Protein AF-A0A7X9HQF0-F1 (afdb_monomer)

Structure (mmCIF, N/CA/C/O backbone):
data_AF-A0A7X9HQF0-F1
#
_entry.id   AF-A0A7X9HQF0-F1
#
loop_
_atom_site.group_PDB
_atom_site.id
_atom_site.type_symbol
_atom_site.label_atom_id
_atom_site.label_alt_id
_atom_site.label_comp_id
_atom_site.label_asym_id
_atom_site.label_entity_id
_atom_site.label_seq_id
_atom_site.pdbx_PDB_ins_code
_atom_site.Cartn_x
_atom_site.Cartn_y
_atom_site.Cartn_z
_atom_site.occupancy
_atom_site.B_iso_or_equiv
_atom_site.auth_seq_id
_atom_site.auth_comp_id
_atom_site.auth_asym_id
_atom_site.auth_atom_id
_atom_site.pdbx_PDB_model_num
ATOM 1 N N . MET A 1 1 ? -1.095 -8.547 -22.368 1.00 55.81 1 MET A N 1
ATOM 2 C CA . MET A 1 1 ? -0.975 -8.713 -20.901 1.00 55.81 1 MET A CA 1
ATOM 3 C C . MET A 1 1 ? -2.344 -8.427 -20.295 1.00 55.81 1 MET A C 1
ATOM 5 O O . MET A 1 1 ? -2.977 -7.479 -20.740 1.00 55.81 1 MET A O 1
ATOM 9 N N . ARG A 1 2 ? -2.866 -9.273 -19.396 1.00 80.44 2 ARG A N 1
ATOM 10 C CA . ARG A 1 2 ? -4.197 -9.046 -18.798 1.00 80.44 2 ARG A CA 1
ATOM 11 C C . ARG A 1 2 ? -4.130 -7.831 -17.867 1.00 80.44 2 ARG A C 1
ATOM 13 O O . ARG A 1 2 ? -3.153 -7.689 -17.138 1.00 80.44 2 ARG A O 1
ATOM 20 N N . SER A 1 3 ? -5.146 -6.975 -17.890 1.00 87.50 3 SER A N 1
ATOM 21 C CA . SER A 1 3 ? -5.271 -5.879 -16.929 1.00 87.50 3 SER A CA 1
ATOM 22 C C . SER A 1 3 ? -5.510 -6.449 -15.529 1.00 87.50 3 SER A C 1
ATOM 24 O O . SER A 1 3 ? -6.436 -7.237 -15.334 1.00 87.50 3 SER A O 1
ATOM 26 N N . ILE A 1 4 ? -4.682 -6.061 -14.561 1.00 91.44 4 ILE A N 1
ATOM 27 C CA . ILE A 1 4 ? -4.870 -6.406 -13.148 1.00 91.44 4 ILE A CA 1
ATOM 28 C C . ILE A 1 4 ? -5.727 -5.315 -12.498 1.00 91.44 4 ILE A C 1
ATOM 30 O O . ILE A 1 4 ? -5.405 -4.132 -12.592 1.00 91.44 4 ILE A O 1
ATOM 34 N N . ASP A 1 5 ? -6.798 -5.705 -11.807 1.00 94.88 5 ASP A N 1
ATOM 35 C CA . ASP A 1 5 ? -7.597 -4.782 -10.996 1.00 94.88 5 ASP A CA 1
ATOM 36 C C . ASP A 1 5 ? -7.002 -4.654 -9.586 1.00 94.88 5 ASP A C 1
ATOM 38 O O . ASP A 1 5 ? -7.346 -5.394 -8.661 1.00 94.88 5 ASP A O 1
ATOM 42 N N . TYR A 1 6 ? -6.093 -3.697 -9.416 1.00 94.38 6 TYR A N 1
ATOM 43 C CA . TYR A 1 6 ? -5.428 -3.454 -8.135 1.00 94.38 6 TYR A CA 1
ATOM 44 C C . TYR A 1 6 ? -6.369 -2.980 -7.022 1.00 94.38 6 TYR A C 1
ATOM 46 O O . TYR A 1 6 ? -6.062 -3.181 -5.848 1.00 94.38 6 TYR A O 1
ATOM 54 N N . LYS A 1 7 ? -7.523 -2.384 -7.355 1.00 94.50 7 LYS A N 1
ATOM 55 C CA .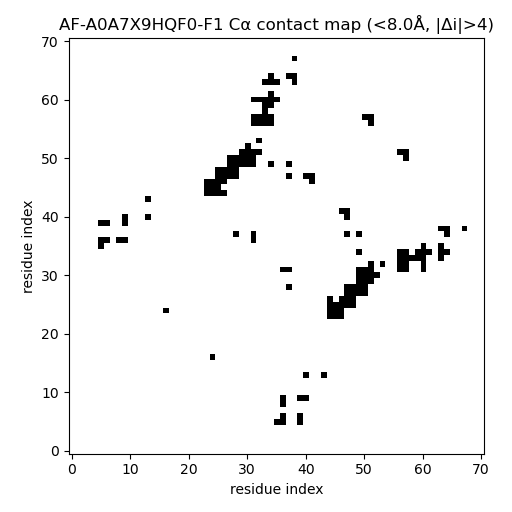 LYS A 1 7 ? -8.503 -1.971 -6.343 1.00 94.50 7 LYS A CA 1
ATOM 56 C C . LYS A 1 7 ? -9.156 -3.201 -5.722 1.00 94.50 7 LYS A C 1
ATOM 58 O O . LYS A 1 7 ? -9.175 -3.319 -4.499 1.00 94.50 7 LYS A O 1
ATOM 63 N N . LYS A 1 8 ? -9.610 -4.140 -6.558 1.00 96.12 8 LYS A N 1
ATOM 64 C CA . LYS A 1 8 ? -10.209 -5.399 -6.094 1.00 96.12 8 LYS A C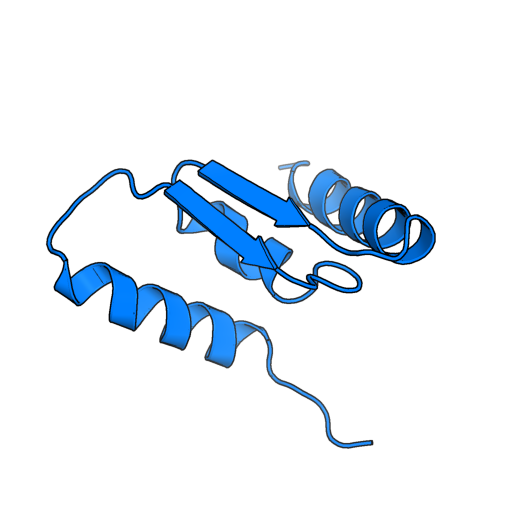A 1
ATOM 65 C C . LYS A 1 8 ? -9.246 -6.192 -5.207 1.00 96.12 8 LYS A C 1
ATOM 67 O O . LYS A 1 8 ? -9.652 -6.701 -4.166 1.00 96.12 8 LYS A O 1
ATOM 72 N N . TRP A 1 9 ? -7.970 -6.253 -5.586 1.00 96.62 9 TRP A N 1
ATOM 73 C CA . TRP A 1 9 ? -6.940 -6.907 -4.774 1.00 96.62 9 TRP A CA 1
ATOM 74 C C . TRP A 1 9 ? -6.700 -6.201 -3.437 1.00 96.62 9 TRP A C 1
ATOM 76 O O . TRP A 1 9 ? -6.675 -6.860 -2.402 1.00 96.62 9 TRP A O 1
ATOM 86 N N . ALA A 1 10 ? -6.587 -4.872 -3.428 1.00 95.62 10 ALA A N 1
ATOM 87 C CA . ALA A 1 10 ? -6.419 -4.102 -2.197 1.00 95.62 10 ALA A CA 1
ATOM 88 C C . ALA A 1 10 ? -7.614 -4.256 -1.237 1.00 95.62 10 ALA A C 1
ATOM 90 O O . ALA A 1 10 ? -7.428 -4.393 -0.026 1.00 95.62 10 ALA A O 1
ATOM 91 N N . ASP A 1 11 ? -8.840 -4.263 -1.767 1.00 95.69 11 ASP A N 1
ATOM 92 C CA . ASP A 1 11 ? -10.054 -4.499 -0.980 1.00 95.69 11 ASP A CA 1
ATOM 93 C C . ASP A 1 11 ? -10.071 -5.910 -0.381 1.00 95.69 11 ASP A C 1
ATOM 95 O O . ASP A 1 11 ? -10.388 -6.069 0.799 1.00 95.69 11 ASP A O 1
ATOM 99 N N . PHE A 1 12 ? -9.666 -6.918 -1.157 1.00 96.88 12 PHE A N 1
ATOM 100 C CA . PHE A 1 12 ? -9.548 -8.294 -0.682 1.00 96.88 12 PHE A CA 1
ATOM 101 C C . PHE A 1 12 ? -8.494 -8.439 0.426 1.00 96.88 12 PHE A C 1
ATOM 103 O O . PHE A 1 12 ? -8.809 -8.956 1.497 1.00 96.88 12 PHE A O 1
ATOM 110 N N . ILE A 1 13 ? -7.281 -7.913 0.233 1.00 95.25 13 ILE A N 1
ATOM 111 C CA . ILE A 1 13 ? -6.209 -7.950 1.245 1.00 95.25 13 ILE A CA 1
ATOM 112 C C . ILE A 1 13 ? -6.670 -7.283 2.546 1.00 95.25 13 ILE A C 1
ATOM 114 O O . ILE A 1 13 ? -6.494 -7.829 3.635 1.00 95.25 13 ILE A O 1
ATOM 118 N N . TYR A 1 14 ? -7.319 -6.122 2.447 1.00 94.50 14 TYR A N 1
ATOM 119 C CA . TYR A 1 14 ? -7.857 -5.443 3.622 1.00 94.50 14 TYR A CA 1
ATOM 120 C C . TYR A 1 14 ? -9.019 -6.203 4.273 1.00 94.50 14 TYR A C 1
ATOM 122 O O . TYR A 1 14 ? -9.207 -6.115 5.482 1.00 94.50 14 TYR A O 1
ATOM 130 N N . SER A 1 15 ? -9.810 -6.962 3.512 1.00 95.38 15 SER A N 1
ATOM 131 C CA . SER A 1 15 ? -10.872 -7.787 4.097 1.00 95.38 15 SER A CA 1
ATOM 132 C C . SER A 1 15 ? -10.316 -8.877 5.019 1.00 95.38 15 SER A C 1
ATOM 134 O O . SER A 1 15 ? -10.878 -9.081 6.091 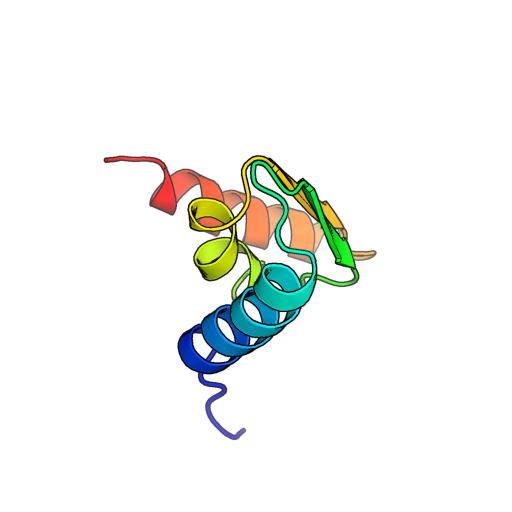1.00 95.38 15 SER A O 1
ATOM 136 N N . ILE A 1 16 ? -9.166 -9.467 4.675 1.00 95.31 16 ILE A N 1
ATOM 137 C CA . ILE A 1 16 ? -8.475 -10.458 5.515 1.00 95.31 16 ILE A CA 1
ATOM 138 C C . ILE A 1 16 ? -8.026 -9.815 6.831 1.00 95.31 16 ILE A C 1
ATOM 140 O O . ILE A 1 16 ? -8.202 -10.384 7.906 1.00 95.31 16 ILE A O 1
ATOM 144 N N . SER A 1 17 ? -7.499 -8.587 6.788 1.00 92.81 17 SER A N 1
ATOM 145 C CA . SER A 1 17 ? -7.027 -7.911 8.003 1.00 92.81 17 SER A CA 1
ATOM 146 C C . SER A 1 17 ? -8.152 -7.630 9.013 1.00 92.81 17 SER A C 1
ATOM 148 O O . SER A 1 17 ? -7.900 -7.596 10.220 1.00 92.81 17 SER A O 1
ATOM 150 N N . LYS A 1 18 ? -9.408 -7.503 8.554 1.00 90.19 18 LYS A N 1
ATOM 151 C CA . LYS A 1 18 ? -10.581 -7.322 9.430 1.00 90.19 18 LYS A CA 1
ATOM 152 C C . LYS A 1 18 ? -10.870 -8.533 10.316 1.00 90.19 18 LYS A C 1
ATOM 154 O O . LYS A 1 18 ? -11.446 -8.351 11.390 1.00 90.19 18 LYS A O 1
ATOM 159 N N . GLU A 1 19 ? -10.451 -9.736 9.925 1.00 94.25 19 GLU A N 1
ATOM 160 C CA . GLU A 1 19 ? -10.625 -10.950 10.737 1.00 94.25 19 GLU A CA 1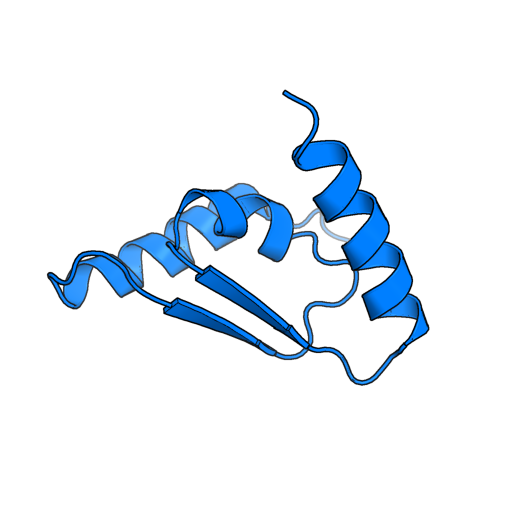
ATOM 161 C C . GLU A 1 19 ? -9.875 -10.859 12.072 1.00 94.25 19 GLU A C 1
ATOM 163 O O . GLU A 1 19 ? -10.307 -11.424 13.076 1.00 94.25 19 GLU A O 1
ATOM 168 N N . LEU A 1 20 ? -8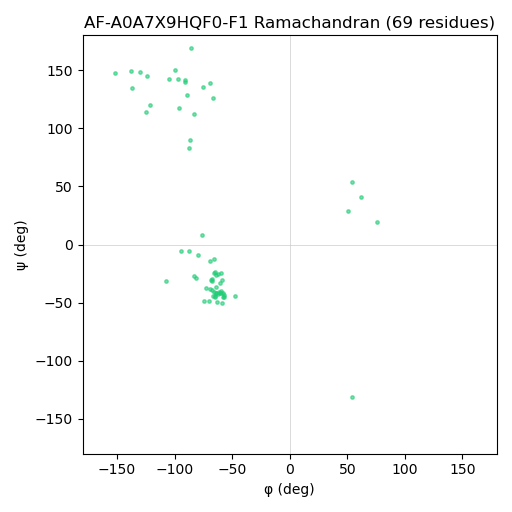.811 -10.052 12.120 1.00 92.50 20 LEU A N 1
ATOM 169 C CA . LEU A 1 20 ? -8.032 -9.805 13.331 1.00 92.50 20 LEU A CA 1
ATOM 170 C C . LEU A 1 20 ? -8.796 -8.985 14.383 1.00 92.50 20 LEU A C 1
ATOM 172 O O . LEU A 1 20 ? -8.341 -8.910 15.523 1.00 92.50 20 LEU A O 1
ATOM 176 N N . LYS A 1 21 ? -9.918 -8.338 14.018 1.00 91.69 21 LYS A N 1
ATOM 177 C CA . LYS A 1 21 ? -10.720 -7.444 14.883 1.00 91.69 21 LYS A CA 1
ATOM 178 C C . LYS A 1 21 ? -9.894 -6.362 15.599 1.00 91.69 21 LYS A C 1
ATOM 180 O O . LYS A 1 21 ? -10.264 -5.890 16.673 1.00 91.69 21 LYS A O 1
ATOM 185 N N . LYS A 1 22 ? -8.780 -5.947 14.994 1.00 89.94 22 LYS A N 1
ATOM 186 C CA . LYS A 1 22 ? -7.902 -4.882 15.486 1.00 89.94 22 LYS A CA 1
ATOM 187 C C . LYS A 1 22 ? -8.108 -3.617 14.664 1.00 89.94 22 LYS A C 1
ATOM 189 O O . LYS A 1 22 ? -8.304 -3.673 13.452 1.00 89.94 22 LYS A O 1
ATOM 194 N N . LYS A 1 23 ? -8.055 -2.474 15.340 1.00 85.44 23 LYS A N 1
ATOM 195 C CA . LYS A 1 23 ? -7.907 -1.167 14.690 1.00 85.44 23 LYS A CA 1
ATOM 196 C C . LYS A 1 23 ? -6.420 -0.904 14.463 1.00 85.44 23 LYS A C 1
ATOM 198 O O . LYS A 1 23 ? -5.596 -1.615 15.038 1.00 85.44 23 LYS A O 1
ATOM 203 N N . ASN A 1 24 ? -6.094 0.127 13.685 1.00 87.94 24 ASN A N 1
ATOM 204 C CA . ASN A 1 24 ? -4.743 0.693 13.705 1.00 87.94 24 ASN A CA 1
ATOM 205 C C . ASN A 1 24 ? -3.657 -0.308 13.275 1.00 87.94 24 ASN A C 1
ATOM 207 O O . ASN A 1 24 ? -2.594 -0.448 13.871 1.00 87.94 24 ASN A O 1
ATOM 211 N N . LEU A 1 25 ? -3.981 -1.093 12.244 1.00 92.50 25 LEU A N 1
ATOM 212 C CA . LEU A 1 25 ? -3.067 -2.094 11.717 1.00 92.50 25 LEU A CA 1
ATOM 213 C C . LEU A 1 25 ? -1.966 -1.420 10.901 1.00 92.50 25 LEU A C 1
ATOM 215 O O . LEU A 1 25 ? -2.234 -0.562 10.056 1.00 92.50 25 LEU A O 1
ATOM 219 N N . LEU A 1 26 ? -0.742 -1.878 11.142 1.00 94.12 26 LEU A N 1
ATOM 220 C CA . LEU A 1 26 ? 0.439 -1.550 10.359 1.00 94.12 26 LEU A CA 1
ATOM 221 C C . LEU A 1 26 ? 0.668 -2.674 9.346 1.00 94.12 26 LEU A C 1
ATOM 223 O O . LEU A 1 26 ? 0.463 -3.849 9.664 1.00 94.12 26 LEU A O 1
ATOM 227 N N . ALA A 1 27 ? 1.094 -2.324 8.140 1.00 95.06 27 ALA A N 1
ATOM 228 C CA . ALA A 1 27 ? 1.336 -3.280 7.068 1.00 95.06 27 ALA A CA 1
ATOM 229 C C . ALA A 1 27 ? 2.717 -3.080 6.432 1.00 95.06 27 ALA A C 1
ATOM 231 O O . ALA A 1 27 ? 3.224 -1.961 6.350 1.00 95.06 27 ALA A O 1
ATOM 232 N N . LEU A 1 28 ? 3.302 -4.185 5.964 1.00 96.69 28 LEU A N 1
ATOM 233 C CA . LEU A 1 28 ? 4.501 -4.218 5.131 1.00 96.69 28 LEU A CA 1
ATOM 234 C C . LEU A 1 28 ? 4.161 -4.928 3.818 1.00 96.69 28 LEU A C 1
ATOM 236 O O . LEU A 1 28 ? 3.772 -6.095 3.833 1.00 96.69 28 LEU A O 1
ATOM 240 N N . GLU A 1 29 ? 4.321 -4.235 2.696 1.00 96.44 29 GLU A N 1
ATOM 241 C CA . GLU A 1 29 ? 4.226 -4.823 1.359 1.00 96.44 29 GLU A CA 1
ATOM 242 C C . GLU A 1 29 ? 5.629 -5.167 0.851 1.00 96.44 29 GLU A C 1
ATOM 244 O O . GLU A 1 29 ? 6.470 -4.284 0.689 1.00 96.44 29 GLU A O 1
ATOM 249 N N . LEU A 1 30 ? 5.876 -6.454 0.608 1.00 97.94 30 LEU A N 1
ATOM 250 C CA . LEU A 1 30 ? 7.119 -6.946 0.018 1.00 97.94 30 LEU A CA 1
ATOM 251 C C . LEU A 1 30 ? 6.994 -6.998 -1.506 1.00 97.94 30 LEU A C 1
ATOM 253 O O . LEU A 1 30 ? 5.966 -7.440 -2.015 1.00 97.94 30 LEU A O 1
ATOM 257 N N . ALA A 1 31 ? 8.062 -6.616 -2.212 1.00 97.44 31 ALA A N 1
ATOM 258 C CA . ALA A 1 31 ? 8.105 -6.548 -3.676 1.00 97.44 31 ALA A CA 1
ATOM 259 C C . ALA A 1 31 ? 6.962 -5.694 -4.255 1.00 97.44 31 ALA A C 1
ATOM 261 O O . ALA A 1 31 ? 6.183 -6.142 -5.099 1.00 97.44 31 ALA A O 1
ATOM 262 N N . CYS A 1 32 ? 6.849 -4.452 -3.776 1.00 96.44 32 CYS A N 1
ATOM 263 C CA . CYS A 1 32 ? 5.752 -3.551 -4.129 1.00 96.44 32 CYS A CA 1
ATOM 264 C C . CYS A 1 32 ? 5.741 -3.129 -5.609 1.00 96.44 32 CYS A C 1
ATOM 266 O O . CYS A 1 32 ? 4.777 -2.504 -6.067 1.00 96.44 32 CYS A O 1
ATOM 268 N N . GLY A 1 33 ? 6.816 -3.394 -6.361 1.00 96.62 33 GLY A N 1
ATOM 269 C CA . GLY A 1 33 ? 6.991 -2.914 -7.723 1.00 96.62 33 GLY A CA 1
ATOM 270 C C . GLY A 1 33 ? 6.825 -1.397 -7.783 1.00 96.62 33 GLY A C 1
ATOM 271 O O . GLY A 1 33 ? 7.353 -0.656 -6.956 1.00 96.62 33 GLY A O 1
ATOM 272 N N . ASN A 1 34 ? 6.020 -0.918 -8.728 1.00 95.94 34 ASN A N 1
ATOM 273 C CA . ASN A 1 34 ? 5.709 0.506 -8.856 1.00 95.94 34 ASN A CA 1
ATOM 274 C C . ASN A 1 34 ? 4.702 1.035 -7.810 1.00 95.94 34 ASN A C 1
ATOM 276 O O . ASN A 1 34 ? 4.233 2.159 -7.952 1.00 95.94 34 ASN A O 1
ATOM 280 N N . GLY A 1 35 ? 4.314 0.254 -6.799 1.00 95.75 35 GLY A N 1
ATOM 281 C CA . GLY A 1 35 ? 3.412 0.700 -5.733 1.00 95.75 35 GLY A CA 1
ATOM 282 C C . GLY A 1 35 ? 1.936 0.803 -6.134 1.00 95.75 35 GLY A C 1
ATOM 283 O O . GLY A 1 35 ? 1.165 1.488 -5.458 1.00 95.75 35 GLY A O 1
ATOM 284 N N . ALA A 1 36 ? 1.504 0.143 -7.215 1.00 94.94 36 ALA A N 1
ATOM 285 C CA . ALA A 1 36 ? 0.108 0.194 -7.659 1.00 94.94 36 ALA A CA 1
ATOM 286 C C . ALA A 1 36 ? -0.891 -0.318 -6.600 1.00 94.94 36 ALA A C 1
ATOM 288 O O . ALA A 1 36 ? -1.955 0.284 -6.427 1.00 94.94 36 ALA A O 1
ATOM 289 N N . ILE A 1 37 ? -0.550 -1.394 -5.876 1.00 95.62 37 ILE A N 1
ATOM 290 C CA . ILE A 1 37 ? -1.351 -1.908 -4.751 1.00 95.62 37 ILE A CA 1
ATOM 291 C C . ILE A 1 37 ? -1.192 -1.002 -3.534 1.00 95.62 37 ILE A C 1
ATOM 293 O O . ILE A 1 37 ? -2.203 -0.559 -2.982 1.00 95.62 37 ILE A O 1
ATOM 297 N N . ALA A 1 38 ? 0.048 -0.664 -3.170 1.00 95.81 38 ALA A N 1
ATOM 298 C CA . ALA A 1 38 ? 0.359 0.231 -2.060 1.00 95.81 38 ALA A CA 1
ATOM 299 C C . ALA A 1 38 ? -0.478 1.515 -2.071 1.00 95.81 38 ALA A C 1
ATOM 301 O O . ALA A 1 38 ? -1.050 1.900 -1.053 1.00 95.81 38 ALA A O 1
ATOM 302 N N . ASN A 1 39 ? -0.631 2.145 -3.238 1.00 95.25 39 ASN A N 1
ATOM 303 C CA . ASN A 1 39 ? -1.426 3.362 -3.384 1.00 95.25 39 ASN A CA 1
ATOM 304 C C . ASN A 1 39 ? -2.908 3.168 -3.002 1.00 95.25 39 ASN A C 1
ATOM 306 O O . ASN A 1 39 ? -3.565 4.070 -2.487 1.00 95.25 39 ASN A O 1
ATOM 310 N N . LYS A 1 40 ? -3.463 1.976 -3.237 1.00 94.50 40 LYS A N 1
ATOM 311 C CA . LYS A 1 40 ? -4.837 1.639 -2.833 1.00 94.50 40 LYS A CA 1
ATOM 312 C C . LYS A 1 40 ? -4.923 1.238 -1.358 1.00 94.50 40 LYS A C 1
ATOM 314 O O . LYS A 1 40 ? -5.966 1.448 -0.738 1.00 94.50 40 LYS A O 1
ATOM 319 N N . LEU A 1 41 ? -3.850 0.674 -0.804 1.00 93.88 41 LEU A N 1
ATOM 320 C CA . LEU A 1 41 ? -3.770 0.222 0.585 1.00 93.88 41 LEU A CA 1
ATOM 321 C C . LEU A 1 41 ? -3.426 1.329 1.589 1.00 93.88 41 LEU A C 1
ATOM 323 O O . LEU A 1 41 ? -3.852 1.217 2.739 1.00 93.88 41 LEU A O 1
ATOM 327 N N . ASN A 1 42 ? -2.721 2.395 1.190 1.00 90.81 42 ASN A N 1
ATOM 328 C CA . ASN A 1 42 ? -2.221 3.405 2.137 1.00 90.81 42 ASN A CA 1
ATOM 329 C C . ASN A 1 42 ? -3.337 4.102 2.940 1.00 90.81 42 ASN A C 1
ATOM 331 O O . ASN A 1 42 ? -3.092 4.554 4.048 1.00 90.81 42 ASN A O 1
ATOM 335 N N . LYS A 1 43 ? -4.568 4.139 2.405 1.00 85.88 43 LYS A N 1
ATOM 336 C CA . LYS A 1 43 ? -5.738 4.758 3.054 1.00 85.88 43 LYS A CA 1
ATOM 337 C C . LYS A 1 43 ? -6.484 3.808 3.993 1.00 85.88 43 LYS A C 1
ATOM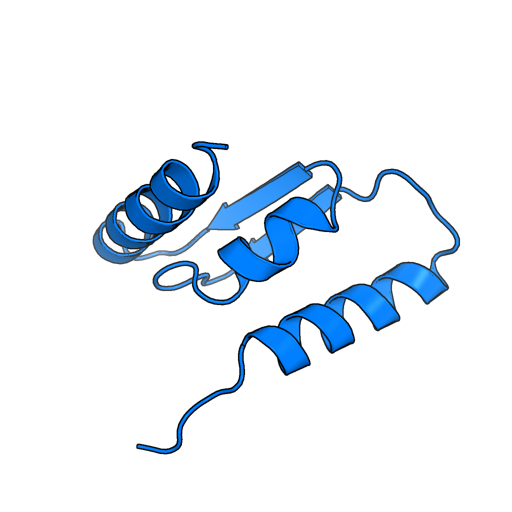 339 O O . LYS A 1 43 ? -7.476 4.199 4.601 1.00 85.88 43 LYS A O 1
ATOM 344 N N . LYS A 1 44 ? -6.090 2.534 4.030 1.00 90.62 44 LYS A N 1
ATOM 345 C CA . LYS A 1 44 ? -6.795 1.466 4.754 1.00 90.62 44 LYS A CA 1
ATOM 346 C C . LYS A 1 44 ? -6.047 1.017 6.008 1.00 90.62 44 LYS A C 1
ATOM 348 O O . LYS A 1 44 ? -6.683 0.606 6.976 1.00 90.62 44 LYS A O 1
ATOM 353 N N . PHE A 1 45 ? -4.721 1.084 5.974 1.00 92.62 45 PHE A N 1
ATOM 354 C CA . PHE A 1 45 ? -3.843 0.822 7.111 1.00 92.62 45 PHE A CA 1
ATOM 355 C C . PHE A 1 45 ? -3.403 2.144 7.740 1.00 92.62 45 PHE A C 1
ATOM 357 O O . PHE A 1 45 ? -3.306 3.147 7.042 1.00 92.62 45 PHE A O 1
ATOM 364 N N . GLU A 1 46 ? -3.145 2.154 9.048 1.00 92.44 46 GLU A N 1
ATOM 365 C CA . GLU A 1 46 ? -2.654 3.365 9.727 1.00 92.44 46 GLU A CA 1
ATOM 366 C C . GLU A 1 46 ? -1.245 3.719 9.254 1.00 92.44 46 GLU A C 1
ATOM 368 O O . GLU A 1 46 ? -0.922 4.881 9.027 1.00 92.44 46 GLU A O 1
ATOM 373 N N . TYR A 1 47 ? -0.424 2.690 9.053 1.00 93.00 47 TYR A N 1
ATOM 374 C CA . TYR A 1 47 ? 0.895 2.824 8.469 1.00 93.00 47 TYR A CA 1
ATOM 375 C C . TYR A 1 47 ? 1.132 1.704 7.465 1.00 93.00 47 TYR A C 1
ATOM 377 O O . TYR A 1 47 ? 0.869 0.532 7.747 1.00 93.00 47 TYR A O 1
ATOM 385 N N . LEU A 1 48 ? 1.664 2.067 6.303 1.00 94.88 48 LEU A N 1
ATOM 386 C CA . LEU A 1 48 ? 2.067 1.128 5.269 1.00 94.88 48 LEU A CA 1
ATOM 387 C C . LEU A 1 48 ? 3.532 1.379 4.917 1.00 94.88 48 LEU A C 1
ATOM 389 O O . LEU A 1 48 ? 3.874 2.422 4.361 1.00 94.88 48 LEU A O 1
ATOM 393 N N . CYS A 1 49 ? 4.381 0.403 5.219 1.00 96.06 49 CYS A N 1
ATOM 394 C CA . CYS A 1 49 ? 5.734 0.330 4.692 1.00 96.06 49 CYS A CA 1
ATOM 395 C C . CYS A 1 49 ? 5.718 -0.484 3.396 1.00 96.06 49 CYS A C 1
ATOM 397 O O . CYS A 1 49 ? 5.013 -1.488 3.296 1.00 96.06 49 CYS A O 1
ATOM 399 N N . ILE A 1 50 ? 6.508 -0.069 2.413 1.00 96.69 50 ILE A N 1
ATOM 400 C CA . ILE A 1 50 ? 6.678 -0.800 1.159 1.00 96.69 50 ILE A CA 1
ATOM 401 C C . ILE A 1 50 ? 8.154 -1.086 0.933 1.00 96.69 50 ILE A C 1
ATOM 403 O O . ILE A 1 50 ? 9.009 -0.266 1.276 1.00 96.69 50 ILE A O 1
ATOM 407 N N . SER A 1 51 ? 8.456 -2.236 0.346 1.00 97.38 51 SER A N 1
ATOM 408 C CA . SER A 1 51 ? 9.814 -2.598 -0.032 1.00 97.38 51 SER A CA 1
ATOM 409 C C . SER A 1 51 ? 9.852 -3.250 -1.405 1.00 97.38 51 SER A C 1
ATOM 411 O O . SER A 1 51 ? 8.927 -3.933 -1.835 1.00 97.38 51 SER A O 1
ATOM 413 N N . ASP A 1 52 ? 10.962 -3.040 -2.095 1.00 98.12 52 ASP A N 1
ATOM 414 C CA . ASP A 1 52 ? 11.300 -3.699 -3.342 1.00 98.12 52 ASP A CA 1
ATOM 415 C C . ASP A 1 52 ? 12.823 -3.759 -3.432 1.00 98.12 52 ASP A C 1
ATOM 417 O O . ASP A 1 52 ? 13.517 -2.869 -2.931 1.00 98.12 52 ASP A O 1
ATOM 421 N N . LEU A 1 53 ? 13.348 -4.810 -4.057 1.00 98.31 53 LEU A N 1
ATOM 422 C CA . LEU A 1 53 ? 14.784 -4.931 -4.289 1.00 98.31 53 LEU A CA 1
ATOM 423 C C . LEU A 1 53 ? 15.265 -3.884 -5.308 1.00 98.31 53 LEU A C 1
ATOM 425 O O . LEU A 1 53 ? 16.401 -3.414 -5.243 1.00 98.31 53 LEU A O 1
ATOM 429 N N . SER A 1 54 ? 14.403 -3.504 -6.252 1.00 98.06 54 SER A N 1
ATOM 430 C CA . SER A 1 54 ? 14.715 -2.525 -7.282 1.00 98.06 54 SER A CA 1
ATOM 431 C C . SER A 1 54 ? 14.521 -1.097 -6.773 1.00 98.06 54 SER A C 1
ATOM 433 O O . SER A 1 54 ? 13.402 -0.613 -6.595 1.00 98.06 54 SER A O 1
ATOM 435 N N . LEU A 1 55 ? 15.624 -0.353 -6.647 1.00 97.25 55 LEU A N 1
ATOM 436 C CA . LEU A 1 55 ? 15.584 1.083 -6.337 1.00 97.25 55 LEU A CA 1
ATOM 437 C C . LEU A 1 55 ? 14.791 1.891 -7.376 1.00 97.25 55 LEU A C 1
ATOM 439 O O . LEU A 1 55 ? 14.167 2.897 -7.038 1.00 97.25 55 LEU A O 1
ATOM 443 N N . GLN A 1 56 ? 14.784 1.447 -8.636 1.00 97.88 56 GLN A N 1
ATOM 444 C CA . GLN A 1 56 ? 13.995 2.079 -9.696 1.00 97.88 56 GLN A CA 1
ATOM 445 C C . GLN A 1 56 ? 12.493 1.928 -9.424 1.00 97.88 56 GLN A C 1
ATOM 447 O O . GLN A 1 56 ? 11.739 2.887 -9.595 1.00 97.88 56 GLN A O 1
ATOM 452 N N . MET A 1 57 ? 12.068 0.755 -8.947 1.00 97.69 57 MET A N 1
ATOM 453 C CA . MET A 1 57 ? 10.681 0.497 -8.555 1.00 97.69 57 MET A CA 1
ATOM 454 C C . MET A 1 57 ? 10.283 1.316 -7.327 1.00 97.69 57 MET A C 1
ATOM 456 O O . MET A 1 57 ? 9.260 1.996 -7.370 1.00 97.69 57 MET A O 1
ATOM 460 N N . ILE A 1 58 ? 11.141 1.386 -6.303 1.00 96.94 58 ILE A N 1
ATOM 461 C CA . ILE A 1 58 ? 10.933 2.272 -5.144 1.00 96.94 58 ILE A CA 1
ATOM 462 C C . ILE A 1 58 ? 10.782 3.739 -5.570 1.00 96.94 58 ILE A C 1
ATOM 464 O O . ILE A 1 58 ? 9.890 4.439 -5.087 1.00 96.94 58 ILE A O 1
ATOM 468 N N . SER A 1 59 ? 11.615 4.218 -6.498 1.00 96.31 59 SER A N 1
ATOM 469 C CA . SER A 1 59 ? 11.520 5.587 -7.019 1.00 96.31 59 SER A CA 1
ATOM 470 C C . SER A 1 59 ? 10.190 5.839 -7.744 1.00 96.31 59 SER A C 1
ATOM 472 O O . SER A 1 59 ? 9.551 6.870 -7.522 1.00 96.31 59 SER A O 1
ATOM 474 N N . ALA A 1 60 ? 9.734 4.887 -8.566 1.00 96.38 60 ALA A N 1
ATOM 475 C CA . ALA A 1 60 ? 8.441 4.965 -9.247 1.00 96.38 60 ALA A CA 1
ATOM 476 C C . ALA A 1 60 ? 7.262 4.940 -8.257 1.00 96.38 60 ALA A C 1
ATOM 478 O O . ALA A 1 60 ? 6.357 5.771 -8.358 1.00 96.38 60 ALA A O 1
ATOM 479 N N . ALA A 1 61 ? 7.307 4.049 -7.263 1.00 96.12 61 ALA A N 1
ATOM 480 C CA . ALA A 1 61 ? 6.301 3.953 -6.210 1.00 96.12 61 ALA A CA 1
ATOM 481 C C . ALA A 1 61 ? 6.200 5.244 -5.393 1.00 96.12 61 ALA A C 1
ATOM 483 O O . ALA A 1 61 ? 5.096 5.723 -5.125 1.00 96.12 61 ALA A O 1
ATOM 484 N N . LYS A 1 62 ? 7.345 5.855 -5.060 1.00 93.88 62 LYS A N 1
ATOM 485 C CA . LYS A 1 62 ? 7.391 7.125 -4.331 1.00 93.88 62 LYS A CA 1
ATOM 486 C C . LYS A 1 62 ? 6.625 8.223 -5.067 1.00 93.88 62 LYS A C 1
ATOM 488 O O . LYS A 1 62 ? 5.830 8.898 -4.426 1.00 93.88 62 LYS A O 1
ATOM 493 N N . LYS A 1 63 ? 6.807 8.357 -6.388 1.00 92.69 63 LYS A N 1
ATOM 494 C CA . LYS A 1 63 ? 6.092 9.356 -7.207 1.00 92.69 63 LYS A CA 1
ATOM 495 C C . LYS A 1 63 ? 4.572 9.176 -7.132 1.00 92.69 63 LYS A C 1
ATOM 497 O O . LYS A 1 63 ? 3.862 10.120 -6.794 1.00 92.69 63 LYS A O 1
ATOM 502 N N . ILE A 1 64 ? 4.094 7.947 -7.350 1.00 90.06 64 ILE A N 1
ATOM 503 C CA . ILE A 1 64 ? 2.659 7.611 -7.318 1.00 90.06 64 ILE A CA 1
ATOM 504 C C . ILE A 1 64 ? 2.038 7.926 -5.948 1.00 90.06 64 ILE A C 1
ATOM 506 O O . ILE A 1 64 ? 0.924 8.453 -5.866 1.00 90.06 64 ILE A O 1
ATOM 510 N N . LEU A 1 65 ? 2.751 7.605 -4.866 1.00 87.19 65 LEU A N 1
ATOM 511 C CA . LEU A 1 65 ? 2.275 7.815 -3.499 1.00 87.19 65 LEU A CA 1
ATOM 512 C C . LEU A 1 65 ? 2.287 9.293 -3.092 1.00 87.19 65 LEU A C 1
ATOM 514 O O . LEU A 1 65 ? 1.358 9.728 -2.416 1.00 87.19 65 LEU A O 1
ATOM 518 N N . THR A 1 66 ? 3.283 10.075 -3.520 1.00 82.50 66 THR A N 1
ATOM 519 C CA . THR A 1 66 ? 3.332 11.520 -3.238 1.00 82.50 66 THR A CA 1
ATOM 520 C C . THR A 1 66 ? 2.255 12.299 -3.985 1.00 82.50 66 THR A C 1
ATOM 522 O O . THR A 1 66 ? 1.647 13.191 -3.405 1.00 82.50 66 THR A O 1
ATOM 525 N N . GLU A 1 67 ? 1.959 11.939 -5.235 1.00 72.94 67 GLU A N 1
ATOM 526 C CA . GLU A 1 67 ? 0.884 12.574 -6.015 1.00 72.94 67 GLU A CA 1
ATOM 527 C C . GLU A 1 67 ? -0.502 12.266 -5.433 1.00 72.94 67 GLU A C 1
ATOM 529 O O . GLU A 1 67 ? -1.405 13.095 -5.478 1.00 72.94 67 GLU A O 1
ATOM 534 N N . SER A 1 68 ? -0.663 11.092 -4.819 1.00 59.12 68 SER A N 1
ATOM 535 C CA . SER A 1 68 ? -1.924 10.673 -4.195 1.00 59.12 68 SER A CA 1
ATOM 536 C C . SER A 1 68 ? -2.156 11.276 -2.798 1.00 59.12 68 SER A C 1
ATOM 538 O O . SER A 1 68 ? -3.249 11.109 -2.248 1.00 59.12 68 SER A O 1
ATOM 540 N N . ALA A 1 69 ? -1.146 11.949 -2.228 1.00 54.00 69 ALA A N 1
ATOM 541 C CA . ALA A 1 69 ? -1.190 12.63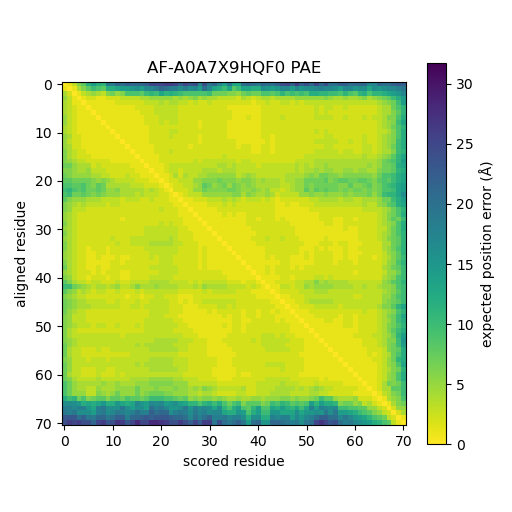6 -0.934 1.00 54.00 69 ALA A CA 1
ATOM 542 C C . ALA A 1 69 ? -1.522 14.140 -1.042 1.00 54.00 69 ALA A C 1
ATOM 544 O O . ALA A 1 69 ? -1.705 14.787 -0.016 1.00 54.00 69 ALA A O 1
ATOM 545 N N . VAL A 1 70 ? -1.620 14.694 -2.258 1.00 38.84 70 VAL A N 1
ATOM 546 C CA . VAL A 1 70 ? -2.082 16.071 -2.499 1.00 38.84 70 VAL A CA 1
ATOM 547 C C . VAL A 1 70 ? -3.612 16.070 -2.618 1.00 38.84 70 VAL A C 1
ATOM 549 O O . VAL A 1 70 ? -4.151 15.996 -3.721 1.00 38.84 70 VAL A O 1
ATOM 552 N N . ILE A 1 71 ? -4.307 16.094 -1.476 1.00 36.19 71 ILE A N 1
ATOM 553 C CA . ILE A 1 71 ? -5.712 16.524 -1.320 1.00 36.19 71 ILE A CA 1
ATOM 554 C C . ILE A 1 71 ? 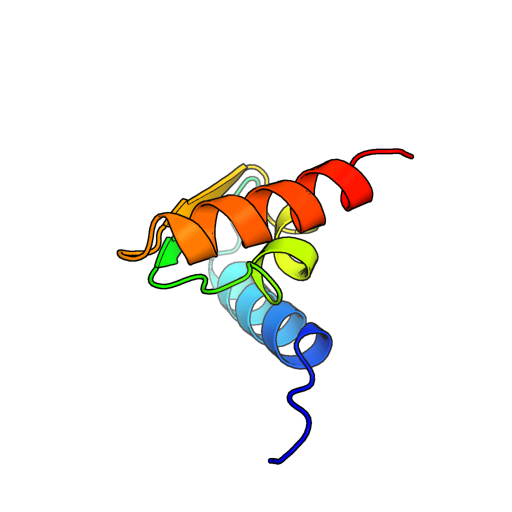-5.811 17.285 -0.002 1.00 36.19 71 ILE A C 1
ATOM 556 O O . ILE A 1 71 ? -5.353 16.716 1.014 1.00 36.19 71 ILE A O 1
#

Mean predicted aligned error: 4.24 Å

Nearest PDB structures (foldseek):
  4oqd-assembly2_C  TM=9.119E-01  e=2.994E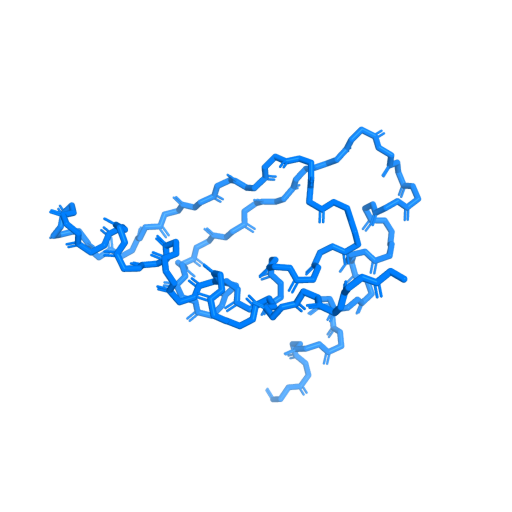-04  Streptomyces fradiae
  6m82-assembly1_A-2  TM=9.111E-01  e=3.673E-04  Streptomyces fradiae
  6m83-assembly1_A-2  TM=9.114E-01  e=3.673E-04  Streptomyces fradiae
  6m81-assembly1_C-2  TM=9.154E-01  e=4.506E-04  Streptomyces fradiae
  7zkg-assembly1_A  TM=8.627E-01  e=2.017E-03  Streptomyces griseofuscus

Solvent-accessible surface area (backbone atoms only — not comparable to full-atom values): 4239 Å² total; per-residue (Å²): 131,84,87,77,64,42,62,64,50,32,54,50,58,53,55,60,56,54,75,70,76,62,75,82,45,72,46,76,42,75,67,38,49,56,23,67,44,53,62,58,38,51,84,75,32,75,41,66,50,75,39,49,93,46,66,68,28,46,54,46,18,48,53,57,47,57,64,72,62,74,121

pLDDT: mean 90.43, std 12.51, range [36.19, 98.31]

Secondary structure (DSSP, 8-state):
-PPP-HHHHHHHHHHHHHTT--SS-EEEEES-TTSHHHHHHTTTSSEEEEE-S-HHHHHHHHHHHHHTT--

Radius of gyration: 12.49 Å; Cα contacts (8 Å, |Δi|>4): 84; chains: 1; bounding box: 26×28×36 Å

Sequence (71 aa):
MRSIDYKKWADFIYSISKELKKKNLLALELACGNGAIANKLNKKFEYLCISDLSLQMISAAKKILTESAVI

Foldseek 3Di:
DDDDDLLVVLVVVLVVVVVVVDAQDEEEAEQCFLVSNVLNNCVRHNYYHYDHPDPVRVVNNVVSNVVSPPD